Protein AF-A0A2S2NBZ8-F1 (afdb_monomer_lite)

Organism: Schizaphis graminum (NCBI:txid13262)

Secondary structure (DSSP, 8-state):
----------PPPPHHHHHHHHHHHHHH-SSSHHHHHH-S-HHHHHH-SS----HHHHHHHHT-SS-HHHHHHTTS-S----TTT--S--SHHIIIII-GGGHHHHHHHHHHHT----TTTHHHHHHH-HHHHHHHHHHHHHHHHHHHHHHHHHHHHS-S---

Sequence (163 aa):
MMHDKKRDPERQPTAESILETWQSRWNSSEKGRWTHTLIPNIGPWINRRHGETDFHITQALSGHGCFAADLKRFGKLRSSECWFCGDPSDDAEHTLFKCDAWHQKRGQAEMATNTDFNAGNLVQTMLASKENWDIIADMVRGIMKSKETEERRRQALLPDPII

Structure (mmCIF, N/CA/C/O backbone):
data_AF-A0A2S2NBZ8-F1
#
_entry.id   AF-A0A2S2NBZ8-F1
#
loop_
_atom_site.group_PDB
_atom_site.id
_atom_site.type_symbol
_atom_site.label_atom_id
_atom_site.label_alt_id
_atom_site.label_comp_id
_atom_site.label_asym_id
_atom_site.label_entity_id
_atom_site.label_seq_id
_atom_site.pdbx_PDB_ins_code
_atom_site.Cartn_x
_atom_site.Cartn_y
_atom_site.Cartn_z
_atom_site.occupancy
_atom_site.B_iso_or_equiv
_atom_site.auth_seq_id
_atom_site.auth_comp_id
_atom_site.auth_asym_id
_atom_site.auth_atom_id
_atom_site.pdbx_PDB_model_num
ATOM 1 N N . MET A 1 1 ? 10.314 14.655 64.276 1.00 42.00 1 MET A N 1
ATOM 2 C CA . MET A 1 1 ? 9.100 14.200 63.564 1.00 42.00 1 MET A CA 1
ATOM 3 C C . MET A 1 1 ? 9.369 14.311 62.071 1.00 42.00 1 MET A C 1
ATOM 5 O O . MET A 1 1 ? 9.364 15.412 61.534 1.00 42.00 1 MET A O 1
ATOM 9 N N . MET A 1 2 ? 9.744 13.199 61.437 1.00 41.09 2 MET A N 1
ATOM 10 C CA . MET A 1 2 ? 9.997 13.139 59.996 1.00 41.09 2 MET A CA 1
ATOM 11 C C . MET A 1 2 ? 8.649 12.991 59.289 1.00 41.09 2 MET A C 1
ATOM 13 O O . MET A 1 2 ? 7.884 12.087 59.608 1.00 41.09 2 MET A O 1
ATOM 17 N N . HIS A 1 3 ? 8.333 13.925 58.396 1.00 47.59 3 HIS A N 1
ATOM 18 C CA . HIS A 1 3 ? 7.136 13.852 57.570 1.00 47.59 3 HIS A CA 1
ATOM 19 C C . HIS A 1 3 ? 7.407 12.871 56.428 1.00 47.59 3 HIS A C 1
ATOM 21 O O . HIS A 1 3 ? 8.141 13.198 55.495 1.00 47.59 3 HIS A O 1
ATOM 27 N N . ASP A 1 4 ? 6.824 11.677 56.513 1.00 51.06 4 ASP A N 1
ATOM 28 C CA . ASP A 1 4 ? 6.777 10.730 55.403 1.00 51.06 4 ASP A CA 1
ATOM 29 C C . ASP A 1 4 ? 5.935 11.335 54.272 1.00 51.06 4 ASP A C 1
ATOM 31 O O . ASP A 1 4 ? 4.704 11.407 54.341 1.00 51.06 4 ASP A O 1
ATOM 35 N N . LYS A 1 5 ? 6.605 11.800 53.212 1.00 52.50 5 LYS A N 1
ATOM 36 C CA . LYS A 1 5 ? 5.954 12.080 51.930 1.00 52.50 5 LYS A CA 1
ATOM 37 C C . LYS A 1 5 ? 5.438 10.746 51.400 1.00 52.50 5 LYS A C 1
ATOM 39 O O . LYS A 1 5 ? 6.205 9.958 50.852 1.00 52.50 5 LYS A O 1
ATOM 44 N N . LYS A 1 6 ? 4.135 10.496 51.559 1.00 52.28 6 LYS A N 1
ATOM 45 C CA . LYS A 1 6 ? 3.447 9.407 50.861 1.00 52.28 6 LYS A CA 1
ATOM 46 C C . LYS A 1 6 ? 3.762 9.534 49.370 1.00 52.28 6 LYS A C 1
ATOM 48 O O . LYS A 1 6 ? 3.404 10.526 48.740 1.00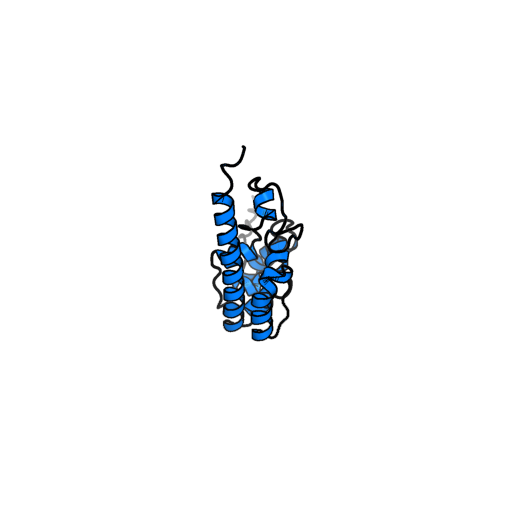 52.28 6 LYS A O 1
ATOM 53 N N . ARG A 1 7 ? 4.492 8.553 48.845 1.00 54.84 7 ARG A N 1
ATOM 54 C CA . ARG A 1 7 ? 4.728 8.369 47.415 1.00 54.84 7 ARG A CA 1
ATOM 55 C C . ARG A 1 7 ? 3.359 8.179 46.763 1.00 54.84 7 ARG A C 1
ATOM 57 O O . ARG A 1 7 ? 2.621 7.283 47.166 1.00 54.84 7 ARG A O 1
ATOM 64 N N . ASP A 1 8 ? 3.012 9.066 45.839 1.00 53.88 8 ASP A N 1
ATOM 65 C CA . ASP A 1 8 ? 1.777 8.986 45.060 1.00 53.88 8 ASP A CA 1
ATOM 66 C C . ASP A 1 8 ? 1.757 7.632 44.321 1.00 53.88 8 ASP A C 1
ATOM 68 O O . ASP A 1 8 ? 2.750 7.314 43.652 1.00 53.88 8 ASP A O 1
ATOM 72 N N . PRO A 1 9 ? 0.736 6.772 44.501 1.00 56.03 9 PRO A N 1
ATOM 73 C CA . PRO A 1 9 ? 0.665 5.509 43.785 1.00 56.03 9 PRO A CA 1
ATOM 74 C C . PRO A 1 9 ? 0.513 5.809 42.296 1.00 56.03 9 PRO A C 1
ATOM 76 O O . PRO A 1 9 ? -0.500 6.337 41.849 1.00 56.03 9 PRO A O 1
ATOM 79 N N . GLU A 1 10 ? 1.549 5.472 41.537 1.00 64.25 10 GLU A N 1
ATOM 80 C CA . GLU A 1 10 ? 1.635 5.643 40.092 1.00 64.25 10 GLU A CA 1
ATOM 81 C C . GLU A 1 10 ? 0.397 5.017 39.425 1.00 64.25 10 GLU A C 1
ATOM 83 O O . GLU A 1 10 ? 0.247 3.795 39.348 1.00 64.25 10 GLU A O 1
ATOM 88 N N . ARG A 1 11 ? -0.559 5.870 39.034 1.00 68.81 11 ARG A N 1
ATOM 89 C CA . ARG A 1 11 ? -1.834 5.458 38.443 1.00 68.81 11 ARG A CA 1
ATOM 90 C C . ARG A 1 11 ? -1.530 4.760 37.123 1.00 68.81 11 ARG A C 1
ATOM 92 O O . ARG A 1 11 ? -0.984 5.382 36.215 1.00 68.81 11 ARG A O 1
ATOM 99 N N . GLN A 1 12 ? -1.871 3.475 37.020 1.00 75.31 12 GLN A N 1
ATOM 100 C CA . GLN A 1 12 ? -1.662 2.727 35.783 1.00 75.31 12 GLN A CA 1
ATOM 101 C C . GLN A 1 12 ? -2.382 3.427 34.621 1.00 75.31 12 GLN A C 1
ATOM 103 O O . GLN A 1 12 ? -3.539 3.836 34.783 1.00 75.31 12 GLN A O 1
ATOM 108 N N . PRO A 1 13 ? -1.715 3.587 33.467 1.00 77.44 13 PRO A N 1
ATOM 109 C CA . PRO A 1 13 ? -2.317 4.244 32.321 1.00 77.44 13 PRO A CA 1
ATOM 110 C C . PRO A 1 13 ? -3.529 3.443 31.830 1.00 77.44 13 PRO A C 1
ATOM 112 O O . PRO A 1 13 ? -3.505 2.213 31.770 1.00 77.44 13 PRO A O 1
ATOM 115 N N . THR A 1 14 ? -4.609 4.146 31.491 1.00 88.56 14 THR A N 1
ATOM 116 C CA . THR A 1 14 ? -5.808 3.540 30.900 1.00 88.56 14 THR A CA 1
ATOM 117 C C . THR A 1 14 ? -5.548 3.182 29.438 1.00 88.56 14 THR A C 1
ATOM 119 O O . THR A 1 14 ? -4.679 3.780 28.798 1.00 88.56 14 THR A O 1
ATOM 122 N N . ALA A 1 15 ? -6.336 2.260 28.876 1.00 85.25 15 ALA A N 1
ATOM 123 C CA . ALA A 1 15 ? -6.270 1.934 27.447 1.00 85.25 15 ALA A CA 1
ATOM 124 C C . ALA A 1 15 ? -6.431 3.185 26.561 1.00 85.25 15 ALA A C 1
ATOM 126 O O . ALA A 1 15 ? -5.720 3.337 25.572 1.00 85.25 15 ALA A O 1
ATOM 127 N N . GLU A 1 16 ? -7.306 4.107 26.970 1.00 86.69 16 GLU A N 1
ATOM 128 C CA . GLU A 1 16 ? -7.508 5.402 26.319 1.00 86.69 16 GLU A CA 1
ATOM 129 C C . GLU A 1 16 ? -6.236 6.261 26.353 1.00 86.69 16 GLU A C 1
ATOM 131 O O . GLU A 1 16 ? -5.745 6.653 25.299 1.00 86.69 16 GLU A O 1
ATOM 136 N N . SER A 1 17 ? -5.606 6.436 27.521 1.00 90.44 17 SER A N 1
ATOM 137 C CA . SER A 1 17 ? -4.366 7.224 27.626 1.00 90.44 17 SER A CA 1
ATOM 138 C C . SER A 1 17 ? -3.184 6.613 26.855 1.00 90.44 17 SER A C 1
ATOM 140 O O . SER A 1 17 ? -2.324 7.333 26.338 1.00 90.44 17 SER A O 1
ATOM 142 N N . ILE A 1 18 ? -3.136 5.277 26.744 1.00 93.56 18 ILE A N 1
ATOM 143 C CA . ILE A 1 18 ? -2.124 4.567 25.950 1.00 93.56 18 ILE A CA 1
ATOM 144 C C . ILE A 1 18 ? -2.353 4.857 24.466 1.00 93.56 18 ILE A C 1
ATOM 146 O O . ILE A 1 18 ? -1.398 5.168 23.749 1.00 93.56 18 ILE A O 1
ATOM 150 N N . LEU A 1 19 ? -3.608 4.786 24.013 1.00 94.50 19 LEU A N 1
ATOM 151 C CA . LEU A 1 19 ? -3.974 5.052 22.627 1.00 94.50 19 LEU A CA 1
ATOM 152 C C . LEU A 1 19 ? -3.698 6.509 22.241 1.00 94.50 19 LEU A C 1
ATOM 154 O O . LEU A 1 19 ? -3.102 6.751 21.195 1.00 94.50 19 LEU A O 1
ATOM 158 N N . GLU A 1 20 ? -4.047 7.470 23.096 1.00 95.88 20 GLU A N 1
ATOM 159 C CA . GLU A 1 20 ? -3.748 8.893 22.893 1.00 95.88 20 GLU A CA 1
ATOM 160 C C . GLU A 1 20 ? -2.242 9.148 22.789 1.00 95.88 20 GLU A C 1
ATOM 162 O O . GLU A 1 20 ? -1.773 9.837 21.878 1.00 95.88 20 GLU A O 1
ATOM 167 N N . THR A 1 21 ? -1.459 8.538 23.683 1.00 96.62 21 THR A N 1
ATOM 168 C CA . THR A 1 21 ? 0.004 8.648 23.660 1.00 96.62 21 THR A CA 1
ATOM 169 C C . THR A 1 21 ? 0.581 8.067 22.371 1.00 96.62 21 THR A C 1
ATOM 171 O O . THR A 1 21 ? 1.461 8.675 21.754 1.00 96.62 21 THR A O 1
ATOM 174 N N . TRP A 1 22 ? 0.095 6.901 21.938 1.00 96.31 22 TRP A N 1
ATOM 175 C CA . TRP A 1 22 ? 0.534 6.292 20.687 1.00 96.31 22 TRP A CA 1
ATOM 176 C C . TRP A 1 22 ? 0.137 7.157 19.486 1.00 96.31 22 TRP A C 1
ATOM 178 O O . TRP A 1 22 ? 0.998 7.460 18.663 1.00 96.31 22 TRP A O 1
ATOM 188 N N . GLN A 1 23 ? -1.100 7.651 19.418 1.00 98.12 23 GLN A N 1
ATOM 189 C CA . GLN A 1 23 ? -1.562 8.518 18.333 1.00 98.12 23 GLN A CA 1
ATOM 190 C C . GLN A 1 23 ? -0.748 9.818 18.252 1.00 98.12 23 GLN A C 1
ATOM 192 O O . GLN A 1 23 ? -0.382 10.250 17.160 1.00 98.12 23 GLN A O 1
ATOM 197 N N . SER A 1 24 ? -0.411 10.423 19.395 1.00 97.88 24 SER A N 1
ATOM 198 C CA . SER A 1 24 ? 0.421 11.631 19.456 1.00 97.88 24 SER A CA 1
ATOM 199 C C . SER A 1 24 ? 1.833 11.384 18.908 1.00 97.88 24 SER A C 1
ATOM 201 O O . SER A 1 24 ? 2.322 12.127 18.050 1.00 97.88 24 SER A O 1
ATOM 203 N N . ARG A 1 25 ? 2.471 10.278 19.316 1.00 97.31 25 ARG A N 1
ATOM 204 C CA . ARG A 1 25 ? 3.771 9.852 18.765 1.00 97.31 25 ARG A CA 1
ATOM 205 C C . ARG A 1 25 ? 3.681 9.522 17.279 1.00 97.31 25 ARG A C 1
ATOM 207 O O . ARG A 1 25 ? 4.593 9.841 16.526 1.00 97.31 25 ARG A O 1
ATOM 214 N N . TRP A 1 26 ? 2.586 8.899 16.857 1.00 97.56 26 TRP A N 1
ATOM 215 C CA . TRP A 1 26 ? 2.359 8.541 15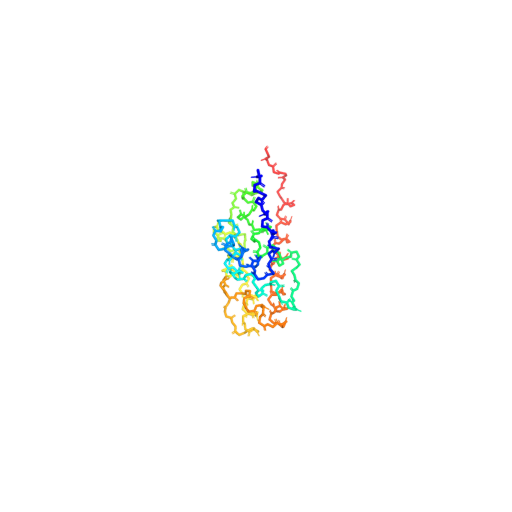.464 1.00 97.56 26 TRP A CA 1
ATOM 216 C C . TRP A 1 26 ? 2.237 9.775 14.568 1.00 97.56 26 TRP A C 1
ATOM 218 O O . TRP A 1 26 ? 2.860 9.837 13.512 1.00 97.56 26 TRP A O 1
ATOM 228 N N . ASN A 1 27 ? 1.528 10.803 15.033 1.00 97.94 27 ASN A N 1
ATOM 229 C CA . ASN A 1 27 ? 1.372 12.067 14.315 1.00 97.94 27 ASN A CA 1
ATOM 230 C C . ASN A 1 27 ? 2.673 12.871 14.207 1.00 97.94 27 ASN A C 1
ATOM 232 O O . ASN A 1 27 ? 2.885 13.541 13.201 1.00 97.94 27 ASN A O 1
ATOM 236 N N . SER A 1 28 ? 3.530 12.806 15.227 1.00 97.12 28 SER A N 1
ATOM 237 C CA . SER A 1 28 ? 4.771 13.589 15.311 1.00 97.12 28 SER A CA 1
ATOM 238 C C . SER A 1 28 ? 6.006 12.881 14.753 1.00 97.12 28 SER A C 1
ATOM 240 O O . SER A 1 28 ? 7.034 13.522 14.554 1.00 97.12 28 SER A O 1
ATOM 242 N N . SER A 1 29 ? 5.944 11.571 14.502 1.00 96.62 29 SER A N 1
ATOM 243 C CA . SER A 1 29 ? 7.101 10.828 14.004 1.00 96.62 29 SER A CA 1
ATOM 244 C C . SER A 1 29 ? 7.413 11.151 12.543 1.00 96.62 29 SER A C 1
ATOM 246 O O . SER A 1 29 ? 6.532 11.153 11.681 1.00 96.62 29 SER A O 1
ATOM 248 N N . GLU A 1 30 ? 8.705 11.314 12.254 1.00 95.38 30 GLU A N 1
ATOM 249 C CA . GLU A 1 30 ? 9.259 11.378 10.896 1.00 95.38 30 GLU A CA 1
ATOM 250 C C . GLU A 1 30 ? 9.447 9.988 10.263 1.00 95.38 30 GLU A C 1
ATOM 252 O O . GLU A 1 30 ? 9.718 9.870 9.070 1.00 95.38 30 GLU A O 1
ATOM 257 N N . LYS A 1 31 ? 9.318 8.907 11.044 1.00 93.62 31 LYS A N 1
ATOM 258 C CA . LYS A 1 31 ? 9.454 7.530 10.551 1.00 93.62 31 LYS A CA 1
ATOM 259 C C . LYS A 1 31 ? 8.095 6.970 10.148 1.00 93.62 31 LYS A C 1
ATOM 261 O O . LYS A 1 31 ? 7.075 7.311 10.735 1.00 93.62 31 LYS A O 1
ATOM 266 N N . GLY A 1 32 ? 8.086 6.076 9.159 1.00 94.50 32 GLY A N 1
ATOM 267 C CA . GLY A 1 32 ? 6.860 5.396 8.727 1.00 94.50 32 GLY A CA 1
ATOM 268 C C . GLY A 1 32 ? 5.826 6.330 8.094 1.00 94.50 32 GLY A C 1
ATOM 269 O O . GLY A 1 32 ? 4.643 6.008 8.106 1.00 94.50 32 GLY A O 1
ATOM 270 N N . ARG A 1 33 ? 6.252 7.477 7.540 1.00 96.50 33 ARG A N 1
ATOM 271 C CA . ARG A 1 33 ? 5.344 8.484 6.964 1.00 96.50 33 ARG A CA 1
ATOM 272 C C . ARG A 1 33 ? 4.416 7.917 5.901 1.00 96.50 33 ARG A C 1
ATOM 274 O O . ARG A 1 33 ? 3.259 8.301 5.875 1.00 96.50 33 ARG A O 1
ATOM 281 N N . TRP A 1 34 ? 4.897 6.974 5.094 1.00 97.44 34 TRP A N 1
ATOM 282 C CA . TRP A 1 34 ? 4.065 6.251 4.136 1.00 97.44 34 TRP A CA 1
ATOM 283 C C . TRP A 1 34 ? 2.896 5.525 4.816 1.00 97.44 34 TRP A C 1
ATOM 285 O O . TRP A 1 34 ? 1.734 5.778 4.511 1.00 97.44 34 TRP A O 1
ATOM 295 N N . THR A 1 35 ? 3.193 4.682 5.805 1.00 98.19 35 THR A N 1
ATOM 296 C CA . THR A 1 35 ? 2.167 3.977 6.578 1.00 98.19 35 THR A CA 1
ATOM 297 C C . THR A 1 35 ? 1.255 4.950 7.328 1.00 98.19 35 THR A C 1
ATOM 299 O O . THR A 1 35 ? 0.071 4.669 7.461 1.00 98.19 35 THR A O 1
ATOM 302 N N . HIS A 1 36 ? 1.764 6.102 7.788 1.00 98.19 36 HIS A N 1
ATOM 303 C CA . HIS A 1 36 ? 0.942 7.155 8.411 1.00 98.19 36 HIS A CA 1
ATOM 304 C C . HIS A 1 36 ? -0.045 7.768 7.423 1.00 98.19 36 HIS A C 1
ATOM 306 O O . HIS A 1 36 ? -1.203 7.943 7.783 1.00 98.19 36 HIS A O 1
ATOM 312 N N . THR A 1 37 ? 0.368 8.018 6.179 1.00 98.19 37 THR A N 1
ATOM 313 C CA . THR A 1 37 ? -0.539 8.497 5.127 1.00 98.19 37 THR A CA 1
ATOM 314 C C . THR A 1 37 ? -1.721 7.546 4.941 1.00 98.19 37 THR A C 1
ATOM 316 O O . THR A 1 37 ? -2.857 8.002 4.851 1.00 98.19 37 THR A O 1
ATOM 319 N N . LEU A 1 38 ? -1.459 6.234 4.944 1.00 98.38 38 LEU A N 1
ATOM 320 C CA . LEU A 1 38 ? -2.491 5.205 4.805 1.00 98.38 38 LEU A CA 1
ATOM 321 C C . LEU A 1 38 ? -3.329 5.034 6.085 1.00 98.38 38 LEU A C 1
ATOM 323 O O . LEU A 1 38 ? -4.541 4.849 6.023 1.00 98.38 38 LEU A O 1
ATOM 327 N N . ILE A 1 39 ? -2.691 5.072 7.256 1.00 98.19 39 ILE A N 1
ATOM 328 C CA . ILE A 1 39 ? -3.296 4.800 8.566 1.00 98.19 39 ILE A CA 1
ATOM 329 C C . ILE A 1 39 ? -3.037 6.000 9.487 1.00 98.19 39 ILE A C 1
ATOM 331 O O . ILE A 1 39 ? -2.238 5.903 10.419 1.00 98.19 39 ILE A O 1
ATOM 335 N N . PRO A 1 40 ? -3.688 7.155 9.269 1.00 97.62 40 PRO A N 1
ATOM 336 C CA . PRO A 1 40 ? -3.429 8.345 10.079 1.00 97.62 40 PRO A CA 1
ATOM 337 C C . PRO A 1 40 ? -3.995 8.207 11.497 1.00 97.62 40 PRO A C 1
ATOM 339 O O . PRO A 1 40 ? -3.433 8.758 12.442 1.00 97.62 40 PRO A O 1
ATOM 342 N N . ASN A 1 41 ? -5.084 7.445 11.656 1.00 97.31 41 ASN A N 1
ATOM 343 C CA . ASN A 1 41 ? -5.701 7.140 12.942 1.00 97.31 41 ASN A CA 1
ATOM 344 C C . ASN A 1 41 ? -5.510 5.658 13.294 1.00 97.31 41 ASN A C 1
ATOM 346 O O . ASN A 1 41 ? -6.042 4.777 12.617 1.00 97.31 41 ASN A O 1
ATOM 350 N N . ILE A 1 42 ? -4.779 5.388 14.375 1.00 96.62 42 ILE A N 1
ATOM 351 C CA . ILE A 1 42 ? -4.483 4.020 14.827 1.00 96.62 42 ILE A CA 1
ATOM 352 C C . ILE A 1 42 ? -5.692 3.327 15.465 1.00 96.62 42 ILE A C 1
ATOM 354 O O . ILE A 1 42 ? -5.765 2.102 15.445 1.00 96.62 42 ILE A O 1
ATOM 358 N N . GLY A 1 43 ? -6.658 4.079 16.001 1.00 96.62 43 GLY A N 1
ATOM 359 C CA . GLY A 1 43 ? -7.812 3.537 16.722 1.00 96.62 43 GLY A CA 1
ATOM 360 C C . GLY A 1 43 ? -8.663 2.585 15.872 1.00 96.62 43 GLY A C 1
ATOM 361 O O . GLY A 1 43 ? -8.819 1.423 16.253 1.00 96.62 43 GLY A O 1
ATOM 362 N N . PRO A 1 44 ? -9.188 3.017 14.712 1.00 96.62 44 PRO A N 1
ATOM 363 C CA . PRO A 1 44 ? -9.930 2.140 13.808 1.00 96.62 44 PRO A CA 1
ATOM 364 C C . PRO A 1 44 ? -9.104 0.944 13.329 1.00 96.62 44 PRO A C 1
ATOM 366 O O . PRO A 1 44 ? -9.623 -0.165 13.249 1.00 96.62 44 PRO A O 1
ATOM 369 N N . TRP A 1 45 ? -7.809 1.151 13.071 1.00 97.25 45 TRP A N 1
ATOM 370 C CA . TRP A 1 45 ? -6.915 0.092 12.614 1.00 97.25 45 TRP A CA 1
ATOM 371 C C . TRP A 1 45 ? -6.795 -1.036 13.638 1.00 97.25 45 TRP A C 1
ATOM 373 O O . TRP A 1 45 ? -6.998 -2.195 13.289 1.00 97.25 45 TRP A O 1
ATOM 383 N N . ILE A 1 46 ? -6.515 -0.731 14.907 1.00 95.25 46 ILE A N 1
ATOM 384 C CA . ILE A 1 46 ? -6.331 -1.771 15.934 1.00 95.25 46 ILE A CA 1
ATOM 385 C C . ILE A 1 46 ? -7.644 -2.430 16.372 1.00 95.25 46 ILE A C 1
ATOM 387 O O . ILE A 1 46 ? -7.622 -3.570 16.819 1.00 95.25 46 ILE A O 1
ATOM 391 N N . ASN A 1 47 ? -8.774 -1.727 16.243 1.00 95.00 47 ASN A N 1
ATOM 392 C CA . ASN A 1 47 ? -10.090 -2.212 16.675 1.00 95.00 47 ASN A CA 1
ATOM 393 C C . ASN A 1 47 ? -10.901 -2.878 15.551 1.00 95.00 47 ASN A C 1
ATOM 395 O O . ASN A 1 47 ? -12.053 -3.271 15.769 1.00 95.00 47 ASN A O 1
ATOM 399 N N . ARG A 1 48 ? -10.339 -2.990 14.341 1.00 95.44 48 ARG A N 1
ATOM 400 C CA . ARG A 1 48 ? -10.998 -3.651 13.210 1.00 95.44 48 ARG A CA 1
ATOM 401 C C . ARG A 1 48 ? -11.340 -5.103 13.557 1.00 95.44 48 ARG A C 1
ATOM 403 O O . ARG A 1 48 ? -10.572 -5.803 14.209 1.00 95.44 48 ARG A O 1
ATOM 410 N N . ARG A 1 49 ? -12.507 -5.557 13.100 1.00 95.50 49 ARG A N 1
ATOM 411 C CA . ARG A 1 49 ? -13.023 -6.920 13.356 1.00 95.50 49 ARG A CA 1
ATOM 412 C C . ARG A 1 49 ? -12.843 -7.872 12.179 1.00 95.50 49 ARG A C 1
ATOM 414 O O . ARG A 1 49 ? -13.291 -9.012 12.225 1.00 95.50 49 ARG A O 1
ATOM 421 N N . HIS A 1 50 ? -12.267 -7.369 11.102 1.00 96.25 50 HIS A N 1
ATOM 422 C CA . HIS A 1 50 ? -12.007 -8.089 9.874 1.00 96.25 50 HIS A CA 1
ATOM 423 C C . HIS A 1 50 ? -10.677 -7.604 9.316 1.00 96.25 50 HIS A C 1
ATOM 425 O O . HIS A 1 50 ? -10.186 -6.537 9.690 1.00 96.25 50 HIS A O 1
ATOM 431 N N . GLY A 1 51 ? -10.135 -8.382 8.391 1.00 93.19 51 GLY A N 1
ATOM 432 C CA . GLY A 1 51 ? -8.989 -7.955 7.623 1.00 93.19 51 GLY A CA 1
ATOM 433 C C . GLY A 1 51 ? -7.653 -8.248 8.286 1.00 93.19 51 GLY A C 1
ATOM 434 O O . GLY A 1 51 ? -7.109 -7.447 9.055 1.00 93.19 51 GLY A O 1
ATOM 435 N N . GLU A 1 52 ? -7.108 -9.407 7.934 1.00 94.38 52 GLU A N 1
ATOM 436 C CA . GLU A 1 52 ? -5.747 -9.785 8.289 1.00 94.38 52 GLU A CA 1
ATOM 437 C C . GLU A 1 52 ? -4.749 -9.218 7.283 1.00 94.38 52 GLU A C 1
ATOM 439 O O . GLU A 1 52 ? -5.009 -9.157 6.077 1.00 94.38 52 GLU A O 1
ATOM 444 N N . THR A 1 53 ? -3.586 -8.818 7.789 1.00 96.31 53 THR A N 1
ATOM 445 C CA . THR A 1 53 ? -2.451 -8.419 6.959 1.00 96.31 53 THR A CA 1
ATOM 446 C C . THR A 1 53 ? -1.563 -9.628 6.716 1.00 96.31 53 THR A C 1
ATOM 448 O O . THR A 1 53 ? -0.984 -10.176 7.651 1.00 96.31 53 THR A O 1
ATOM 451 N N . ASP A 1 54 ? -1.428 -10.029 5.458 1.00 96.50 54 ASP A N 1
ATOM 452 C CA . ASP A 1 54 ? -0.455 -11.037 5.043 1.00 96.50 54 ASP A CA 1
ATOM 453 C C . ASP A 1 54 ? 0.859 -10.389 4.576 1.00 96.50 54 ASP A C 1
ATOM 455 O O . ASP A 1 54 ? 1.065 -9.178 4.694 1.00 96.50 54 ASP A O 1
ATOM 459 N N . PHE A 1 55 ? 1.772 -11.207 4.055 1.00 97.00 55 PHE A N 1
ATOM 460 C CA . PHE A 1 55 ? 3.076 -10.770 3.564 1.00 97.00 55 PHE A CA 1
ATOM 461 C C . PHE A 1 55 ? 2.987 -9.663 2.501 1.00 97.00 55 PHE A C 1
ATOM 463 O O . PHE A 1 55 ? 3.718 -8.675 2.587 1.00 97.00 55 PHE A O 1
ATOM 470 N N . HIS A 1 56 ? 2.092 -9.793 1.518 1.00 98.06 56 HIS A N 1
ATOM 471 C CA . HIS A 1 56 ? 1.984 -8.837 0.411 1.00 98.06 56 HIS A CA 1
ATOM 472 C C . HIS A 1 56 ? 1.300 -7.546 0.849 1.00 98.06 56 HIS A C 1
ATOM 474 O O . HIS A 1 56 ? 1.768 -6.461 0.502 1.00 98.06 56 HIS A O 1
ATOM 480 N N . ILE A 1 57 ? 0.252 -7.649 1.668 1.00 98.06 57 ILE A N 1
ATOM 481 C CA . ILE A 1 57 ? -0.412 -6.475 2.247 1.00 98.06 57 ILE A CA 1
ATOM 482 C C . ILE A 1 57 ? 0.565 -5.713 3.150 1.00 98.06 57 ILE A C 1
ATOM 484 O O . ILE A 1 57 ? 0.679 -4.495 3.054 1.00 98.06 57 ILE A O 1
ATOM 488 N N .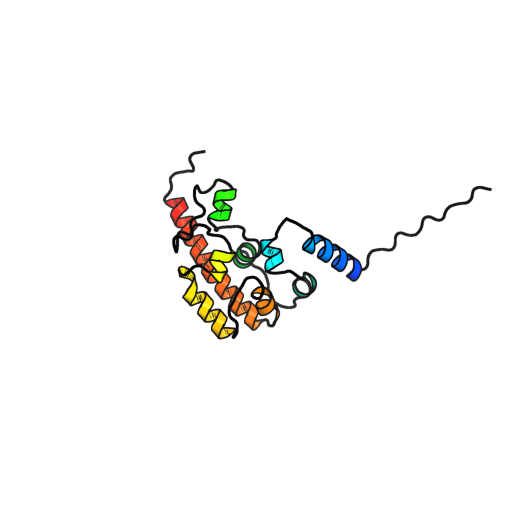 THR A 1 58 ? 1.334 -6.417 3.984 1.00 97.94 58 THR A N 1
ATOM 489 C CA . THR A 1 58 ? 2.316 -5.791 4.882 1.00 97.94 58 THR A CA 1
ATOM 490 C C . THR A 1 58 ? 3.396 -5.036 4.106 1.00 97.94 58 THR A C 1
ATOM 492 O O . THR A 1 58 ? 3.743 -3.915 4.483 1.00 97.94 58 THR A O 1
ATOM 495 N N . GLN A 1 59 ? 3.907 -5.595 3.004 1.00 97.81 59 GLN A N 1
ATOM 496 C CA . GLN A 1 59 ? 4.854 -4.889 2.132 1.00 97.81 59 GLN A CA 1
ATOM 497 C C . GLN A 1 59 ? 4.250 -3.602 1.558 1.00 97.81 59 GLN A C 1
ATOM 499 O O . GLN A 1 59 ? 4.845 -2.533 1.677 1.00 97.81 59 GLN A O 1
ATOM 504 N N . ALA A 1 60 ? 3.035 -3.683 1.010 1.00 98.06 60 ALA A N 1
ATOM 505 C CA . ALA A 1 60 ? 2.332 -2.531 0.455 1.00 98.06 60 ALA A CA 1
ATOM 506 C C . ALA A 1 60 ? 2.112 -1.418 1.500 1.00 98.06 60 ALA A C 1
ATOM 508 O O . ALA A 1 60 ? 2.402 -0.252 1.234 1.00 98.06 60 ALA A O 1
ATOM 509 N N . LEU A 1 61 ? 1.678 -1.771 2.715 1.00 97.94 61 LEU A N 1
ATOM 510 C CA . LEU A 1 61 ? 1.415 -0.804 3.789 1.00 97.94 61 LEU A CA 1
ATOM 511 C C . LEU A 1 61 ? 2.689 -0.207 4.400 1.00 97.94 61 LEU A C 1
ATOM 513 O O . LEU A 1 61 ? 2.693 0.949 4.820 1.00 97.94 61 LEU A O 1
ATOM 517 N N . SER A 1 62 ? 3.767 -0.987 4.479 1.00 96.69 62 SER A N 1
ATOM 518 C CA . SER A 1 62 ? 5.053 -0.525 5.022 1.00 96.69 62 SER A CA 1
ATOM 519 C C . SER A 1 62 ? 5.906 0.224 4.001 1.00 96.69 62 SER A C 1
ATOM 521 O O . SER A 1 62 ? 6.791 0.983 4.391 1.00 96.69 62 SER A O 1
ATOM 523 N N . GLY A 1 63 ? 5.635 0.047 2.704 1.00 95.69 63 GLY A N 1
ATOM 524 C CA . GLY A 1 63 ? 6.477 0.579 1.634 1.00 95.69 63 GLY A CA 1
ATOM 525 C C . GLY A 1 63 ? 7.814 -0.152 1.512 1.00 95.69 63 GLY A C 1
ATOM 526 O O . GLY A 1 63 ? 8.751 0.373 0.917 1.00 95.69 63 GLY A O 1
ATOM 527 N N . HIS A 1 64 ? 7.920 -1.342 2.107 1.00 93.56 64 HIS A N 1
ATOM 528 C CA . HIS A 1 64 ? 9.123 -2.166 2.104 1.00 93.56 64 HIS A CA 1
ATOM 529 C C . HIS A 1 64 ? 8.929 -3.401 1.233 1.00 93.56 64 HIS A C 1
ATOM 531 O O . HIS A 1 64 ? 7.835 -3.960 1.194 1.00 93.56 64 HIS A O 1
ATOM 537 N N . GLY A 1 65 ? 10.005 -3.857 0.590 1.00 92.19 65 GLY A N 1
ATOM 538 C CA . GLY A 1 65 ? 10.025 -5.096 -0.178 1.00 92.19 65 GLY A CA 1
ATOM 539 C C . GLY A 1 65 ? 10.424 -4.910 -1.637 1.00 92.19 65 GLY A C 1
ATOM 540 O O . GLY A 1 65 ? 11.417 -4.249 -1.927 1.00 92.19 65 GLY A O 1
ATOM 541 N N . CYS A 1 66 ? 9.684 -5.517 -2.569 1.00 93.88 66 CYS A N 1
ATOM 542 C CA . CYS A 1 66 ? 10.056 -5.582 -3.993 1.00 93.88 66 CYS A CA 1
ATOM 543 C C . CYS A 1 66 ? 9.836 -4.268 -4.782 1.00 93.88 66 CYS A C 1
ATOM 545 O O . CYS A 1 66 ? 9.515 -4.283 -5.972 1.00 93.88 66 CYS A O 1
ATOM 547 N N . PHE A 1 67 ? 10.010 -3.120 -4.128 1.00 96.31 67 PHE A N 1
ATOM 548 C CA . PHE A 1 67 ? 9.991 -1.784 -4.724 1.00 96.31 67 PHE A CA 1
ATOM 549 C C . PHE A 1 67 ? 11.417 -1.376 -5.100 1.00 96.31 67 PHE A C 1
ATOM 551 O O . PHE A 1 67 ? 12.310 -1.444 -4.253 1.00 96.31 67 PHE A O 1
ATOM 558 N N . ALA A 1 68 ? 11.671 -0.937 -6.335 1.00 94.94 68 ALA A N 1
ATOM 559 C CA . ALA A 1 68 ? 13.027 -0.589 -6.754 1.00 94.94 68 ALA A CA 1
ATOM 560 C C . ALA A 1 68 ? 13.607 0.568 -5.923 1.00 94.94 68 ALA A C 1
ATOM 562 O O . ALA A 1 68 ? 14.805 0.568 -5.635 1.00 94.94 68 ALA A O 1
ATOM 563 N N . ALA A 1 69 ? 12.769 1.503 -5.455 1.00 95.38 69 ALA A N 1
ATOM 564 C CA . ALA A 1 69 ? 13.183 2.543 -4.516 1.00 95.38 69 ALA A CA 1
ATOM 565 C C . ALA A 1 69 ? 13.693 1.962 -3.179 1.00 95.38 69 ALA A C 1
ATOM 567 O O . ALA A 1 69 ? 14.735 2.395 -2.680 1.00 95.38 69 ALA A O 1
ATOM 568 N N . ASP A 1 70 ? 13.019 0.946 -2.628 1.00 94.50 70 ASP A N 1
ATOM 569 C CA . ASP A 1 70 ? 13.435 0.279 -1.387 1.00 94.50 70 ASP A CA 1
ATOM 570 C C . ASP A 1 70 ? 14.696 -0.574 -1.596 1.00 94.50 70 ASP A C 1
ATOM 572 O O . ASP A 1 70 ? 15.658 -0.500 -0.830 1.00 94.50 70 ASP A O 1
ATOM 576 N N . LEU A 1 71 ? 14.757 -1.323 -2.696 1.00 93.50 71 LEU A N 1
ATOM 577 C CA . LEU A 1 71 ? 15.927 -2.127 -3.045 1.00 93.50 71 LEU A CA 1
ATOM 578 C C . LEU A 1 71 ? 17.168 -1.256 -3.295 1.00 93.50 71 LEU A C 1
ATOM 580 O O . LEU A 1 71 ? 18.263 -1.614 -2.858 1.00 93.50 71 LEU A O 1
ATOM 584 N N . LYS A 1 72 ? 17.013 -0.089 -3.932 1.00 93.75 72 LYS A N 1
ATOM 585 C CA . LYS A 1 72 ? 18.089 0.899 -4.093 1.00 93.75 72 LYS A CA 1
ATOM 586 C C . LYS A 1 72 ? 18.550 1.460 -2.752 1.00 93.75 72 LYS A C 1
ATOM 588 O O . LYS A 1 72 ? 19.754 1.578 -2.534 1.00 93.75 72 LYS A O 1
ATOM 593 N N . ARG A 1 73 ? 17.622 1.760 -1.835 1.00 93.25 73 ARG A N 1
ATOM 594 C CA . ARG A 1 73 ? 17.942 2.229 -0.475 1.00 93.25 73 ARG A CA 1
ATOM 595 C C . ARG A 1 73 ? 18.864 1.258 0.272 1.00 93.25 73 ARG A C 1
ATOM 597 O O . ARG A 1 73 ? 19.726 1.708 1.020 1.00 93.25 73 ARG A O 1
ATOM 604 N N . PHE A 1 74 ? 18.724 -0.047 0.035 1.00 90.50 74 PHE A N 1
ATOM 605 C CA . PHE A 1 74 ? 19.587 -1.092 0.604 1.00 90.50 74 PHE A CA 1
ATOM 606 C C . PHE A 1 74 ? 20.758 -1.517 -0.300 1.00 90.50 74 PHE A C 1
ATOM 608 O O . PHE A 1 74 ? 21.401 -2.528 -0.027 1.00 90.50 74 PHE A O 1
ATOM 615 N N . GLY A 1 75 ? 21.037 -0.787 -1.384 1.00 90.19 75 GLY A N 1
ATOM 616 C CA . GLY A 1 75 ? 22.154 -1.073 -2.291 1.00 90.19 75 GLY A CA 1
ATOM 617 C C . GLY A 1 75 ? 21.977 -2.315 -3.173 1.00 90.19 75 GLY A C 1
ATOM 618 O O . GLY A 1 75 ? 22.920 -2.721 -3.843 1.00 90.19 75 GLY A O 1
ATOM 619 N N . LYS A 1 76 ? 20.780 -2.914 -3.213 1.00 88.69 76 LYS A N 1
ATOM 620 C CA . LYS A 1 76 ? 20.480 -4.090 -4.049 1.00 88.69 76 LYS A CA 1
ATOM 621 C C . LYS A 1 76 ? 20.254 -3.735 -5.518 1.00 88.69 76 LYS A C 1
ATOM 623 O O . LYS A 1 76 ? 20.423 -4.584 -6.385 1.00 88.69 76 LYS A O 1
ATOM 628 N N . LEU A 1 77 ? 19.863 -2.492 -5.803 1.00 90.44 77 LEU A N 1
ATOM 629 C CA . LEU A 1 77 ? 19.694 -1.960 -7.156 1.00 90.44 77 LEU A CA 1
ATOM 630 C C . LEU A 1 77 ? 20.380 -0.602 -7.299 1.00 90.44 77 LEU A C 1
ATOM 632 O O . LEU A 1 77 ? 20.511 0.154 -6.341 1.00 90.44 77 LEU A O 1
ATOM 636 N N . ARG A 1 78 ? 20.774 -0.263 -8.531 1.00 90.62 78 ARG A N 1
ATOM 637 C CA . ARG A 1 78 ? 21.359 1.049 -8.865 1.00 90.62 78 ARG A CA 1
ATOM 638 C C . ARG A 1 78 ? 20.306 2.115 -9.180 1.00 90.62 78 ARG A C 1
ATOM 640 O O . ARG A 1 78 ? 20.566 3.306 -9.020 1.00 90.62 78 ARG A O 1
ATOM 647 N N . SER A 1 79 ? 19.123 1.693 -9.621 1.00 93.19 79 SER A N 1
ATOM 648 C CA . SER A 1 79 ? 18.027 2.572 -10.032 1.00 93.19 79 SER A CA 1
ATOM 649 C C . SER A 1 79 ? 16.771 2.307 -9.209 1.00 93.19 79 SER A C 1
ATOM 651 O O . SER A 1 79 ? 16.536 1.178 -8.785 1.00 93.19 79 SER A O 1
ATOM 653 N N . SER A 1 80 ? 15.995 3.369 -8.988 1.00 95.69 80 SER A N 1
ATOM 654 C CA . SER A 1 80 ? 14.648 3.332 -8.412 1.00 95.69 80 SER A CA 1
ATOM 655 C C . SER A 1 80 ? 13.571 3.255 -9.491 1.00 95.69 80 SER A C 1
ATOM 657 O O . SER A 1 80 ? 12.399 3.280 -9.154 1.00 95.69 80 SER A O 1
ATOM 659 N N . GLU A 1 81 ? 13.952 3.192 -10.766 1.00 96.50 81 GLU A N 1
ATOM 660 C CA . GLU A 1 81 ? 13.013 3.200 -11.882 1.00 96.50 81 GLU A CA 1
ATOM 661 C C . GLU A 1 81 ? 12.094 1.971 -11.873 1.00 96.50 81 GLU A C 1
ATOM 663 O O . GLU A 1 81 ? 12.535 0.836 -11.663 1.00 96.50 81 GLU A O 1
ATOM 668 N N . CYS A 1 82 ? 10.812 2.200 -12.144 1.00 96.50 82 CYS A N 1
ATOM 669 C CA . CYS A 1 82 ? 9.819 1.154 -12.275 1.00 96.50 82 CYS A CA 1
ATOM 670 C C . CYS A 1 82 ? 10.024 0.374 -13.567 1.00 96.50 82 CYS A C 1
ATOM 672 O O . CYS A 1 82 ? 9.812 0.877 -14.665 1.00 96.50 82 CYS A O 1
ATOM 674 N N . TRP A 1 83 ? 10.331 -0.913 -13.446 1.00 93.19 83 TRP A N 1
ATOM 675 C CA . TRP A 1 83 ? 10.526 -1.793 -14.601 1.00 93.19 83 TRP A CA 1
ATOM 676 C C . TRP A 1 83 ? 9.282 -2.026 -15.457 1.00 93.19 83 TRP A C 1
ATOM 678 O O . TRP A 1 83 ? 9.397 -2.577 -16.550 1.00 93.19 83 TRP A O 1
ATOM 688 N N . PHE A 1 84 ? 8.108 -1.672 -14.942 1.00 95.69 84 PHE A N 1
ATOM 689 C CA . PHE A 1 84 ? 6.836 -1.931 -15.598 1.00 95.69 84 PHE A CA 1
ATOM 690 C C . PHE A 1 84 ? 6.365 -0.760 -16.461 1.00 95.69 84 PHE A C 1
ATOM 692 O O . PHE A 1 84 ? 5.734 -0.992 -17.487 1.00 95.69 84 PHE A O 1
ATOM 699 N N . CYS A 1 85 ? 6.666 0.480 -16.065 1.00 96.12 85 CYS A N 1
ATOM 700 C CA . CYS A 1 85 ? 6.213 1.678 -16.780 1.00 96.12 85 CYS A CA 1
ATOM 701 C C . CYS A 1 85 ? 7.297 2.747 -16.999 1.00 96.12 85 CYS A C 1
ATOM 703 O O . CYS A 1 85 ? 7.028 3.738 -17.668 1.00 96.12 85 CYS A O 1
ATOM 705 N N . GLY A 1 86 ? 8.507 2.571 -16.462 1.00 95.75 86 GLY A N 1
ATOM 706 C CA . GLY A 1 86 ? 9.618 3.515 -16.619 1.00 95.75 86 GLY A CA 1
ATOM 707 C C . GLY A 1 86 ? 9.558 4.756 -15.721 1.00 95.75 86 GLY A C 1
ATOM 708 O O . GLY A 1 86 ? 10.365 5.664 -15.898 1.00 95.75 86 GLY A O 1
ATOM 709 N N . ASP A 1 87 ? 8.626 4.830 -14.765 1.00 97.50 87 ASP A N 1
ATOM 710 C CA . ASP A 1 87 ? 8.585 5.926 -13.786 1.00 97.50 87 ASP A CA 1
ATOM 711 C C . ASP A 1 87 ? 9.890 5.968 -12.965 1.00 97.50 87 ASP A C 1
ATOM 713 O O . ASP A 1 87 ? 10.356 4.912 -12.534 1.00 97.50 87 ASP A O 1
ATOM 717 N N . PRO A 1 88 ? 10.494 7.144 -12.715 1.00 96.19 88 PRO A N 1
ATOM 718 C CA . PRO A 1 88 ? 11.764 7.251 -11.992 1.00 96.19 88 PRO A CA 1
ATOM 719 C C . PRO A 1 88 ? 11.722 6.767 -10.528 1.00 96.19 88 PRO A C 1
ATOM 721 O O . PRO A 1 88 ? 12.791 6.535 -9.943 1.00 96.19 88 PRO A O 1
ATOM 724 N N . SER A 1 89 ? 10.537 6.621 -9.922 1.00 94.88 89 SER A N 1
ATOM 725 C CA . SER A 1 89 ? 10.354 6.178 -8.534 1.00 94.88 89 SER A CA 1
ATOM 726 C C . SER A 1 89 ? 9.327 5.050 -8.412 1.00 94.88 89 SER A C 1
ATOM 728 O O . SER A 1 89 ? 8.124 5.264 -8.298 1.00 94.88 89 SER A O 1
ATOM 730 N N . ASP A 1 90 ? 9.817 3.816 -8.354 1.00 97.44 90 ASP A N 1
ATOM 731 C CA . ASP A 1 90 ? 9.051 2.634 -7.973 1.00 97.44 90 ASP A CA 1
ATOM 732 C C . ASP A 1 90 ? 9.018 2.486 -6.454 1.00 97.44 90 ASP A C 1
ATOM 734 O O . ASP A 1 90 ? 9.825 1.766 -5.858 1.00 97.44 90 ASP A O 1
ATOM 738 N N . ASP A 1 91 ? 8.079 3.193 -5.837 1.00 97.56 91 ASP A N 1
ATOM 739 C CA . ASP A 1 91 ? 7.678 3.034 -4.444 1.00 97.56 91 ASP A CA 1
ATOM 740 C C . ASP A 1 91 ? 6.258 2.439 -4.341 1.00 97.56 91 ASP A C 1
ATOM 742 O O . ASP A 1 91 ? 5.612 2.094 -5.341 1.00 97.56 91 ASP A O 1
ATOM 746 N N . ALA A 1 92 ? 5.774 2.260 -3.111 1.00 97.81 92 ALA A N 1
ATOM 747 C CA . ALA A 1 92 ? 4.441 1.721 -2.874 1.00 97.81 92 ALA A CA 1
ATOM 748 C C . ALA A 1 92 ? 3.323 2.661 -3.347 1.00 97.81 92 ALA A C 1
ATOM 750 O O . ALA A 1 92 ? 2.295 2.171 -3.806 1.00 97.81 92 ALA A O 1
ATOM 751 N N . GLU A 1 93 ? 3.512 3.981 -3.300 1.00 98.06 93 GLU A N 1
ATOM 752 C CA . GLU A 1 93 ? 2.514 4.939 -3.784 1.00 98.06 93 GLU A CA 1
ATOM 753 C C . GLU A 1 93 ? 2.359 4.841 -5.295 1.00 98.06 93 GLU A C 1
ATOM 755 O O . GLU A 1 93 ? 1.249 4.700 -5.814 1.00 98.06 93 GLU A O 1
ATOM 760 N N . HIS A 1 94 ? 3.486 4.851 -6.001 1.00 98.25 94 HIS A N 1
ATOM 761 C CA . HIS A 1 94 ? 3.527 4.632 -7.430 1.00 98.25 94 HIS A CA 1
ATOM 762 C C . HIS A 1 94 ? 2.882 3.290 -7.787 1.00 98.25 94 HIS A C 1
ATOM 764 O O . HIS A 1 94 ? 1.960 3.241 -8.603 1.00 98.25 94 HIS A O 1
ATOM 770 N N . THR A 1 95 ? 3.311 2.206 -7.139 1.00 98.12 95 THR A N 1
ATOM 771 C CA . THR A 1 95 ? 2.794 0.859 -7.405 1.00 98.12 95 THR A CA 1
ATOM 772 C C . THR A 1 95 ? 1.281 0.776 -7.194 1.00 98.12 95 THR A C 1
ATOM 774 O O . THR A 1 95 ? 0.567 0.248 -8.044 1.00 98.12 95 THR A O 1
ATOM 777 N N . LEU A 1 96 ? 0.773 1.286 -6.073 1.00 98.12 96 LEU A N 1
ATOM 778 C CA . LEU A 1 96 ? -0.631 1.114 -5.712 1.00 98.12 96 LEU A CA 1
ATOM 779 C C . LEU A 1 96 ? -1.573 2.088 -6.400 1.00 98.12 96 LEU A C 1
ATOM 781 O O . LEU A 1 96 ? -2.754 1.773 -6.450 1.00 98.12 96 LEU A O 1
ATOM 785 N N . PHE A 1 97 ? -1.102 3.235 -6.902 1.00 98.19 97 PHE A N 1
ATOM 786 C CA . PHE A 1 97 ? -2.005 4.297 -7.364 1.00 98.19 97 PHE A CA 1
ATOM 787 C C . PHE A 1 97 ? -1.665 4.878 -8.742 1.00 98.19 97 PHE A C 1
ATOM 789 O O . PHE A 1 97 ? -2.562 5.379 -9.414 1.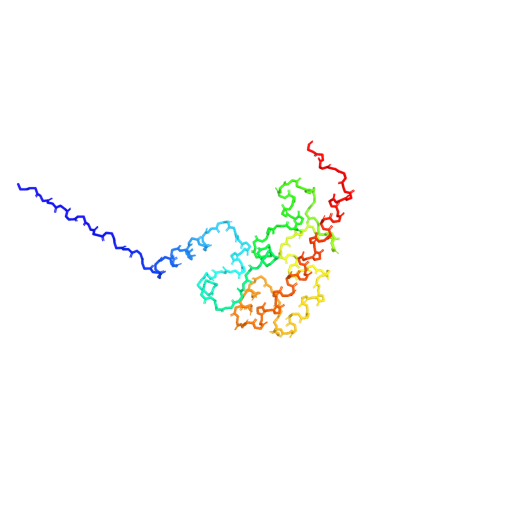00 98.19 97 PHE A O 1
ATOM 796 N N . LYS A 1 98 ? -0.409 4.798 -9.204 1.00 98.06 98 LYS A N 1
ATOM 797 C CA . LYS A 1 98 ? 0.048 5.525 -10.409 1.00 98.06 98 LYS A CA 1
ATOM 798 C C . LYS A 1 98 ? 0.446 4.611 -11.562 1.00 98.06 98 LYS A C 1
ATOM 800 O O . LYS A 1 98 ? 0.147 4.917 -12.704 1.00 98.06 98 LYS A O 1
ATOM 805 N N . CYS A 1 99 ? 1.093 3.485 -11.278 1.00 98.12 99 CYS A N 1
ATOM 806 C CA . CYS A 1 99 ? 1.703 2.629 -12.291 1.00 98.12 99 CYS A CA 1
ATOM 807 C C . CYS A 1 99 ? 0.681 2.100 -13.310 1.00 98.12 99 CYS A C 1
ATOM 809 O O . CYS A 1 99 ? -0.253 1.377 -12.945 1.00 98.12 99 CYS A O 1
ATOM 811 N N . ASP A 1 100 ? 0.887 2.390 -14.593 1.00 97.25 100 ASP A N 1
ATOM 812 C CA . ASP A 1 100 ? -0.033 1.984 -15.663 1.00 97.25 100 ASP A CA 1
ATOM 813 C C . ASP A 1 100 ? -0.169 0.463 -15.794 1.00 97.25 100 ASP A C 1
ATOM 815 O O . ASP A 1 100 ? -1.249 -0.044 -16.097 1.00 97.25 100 ASP A O 1
ATOM 819 N N . ALA A 1 101 ? 0.882 -0.291 -15.461 1.00 97.69 101 ALA A N 1
ATOM 820 C CA . ALA A 1 101 ? 0.856 -1.753 -15.503 1.00 97.69 101 ALA A CA 1
ATOM 821 C C . ALA A 1 101 ? -0.199 -2.375 -14.573 1.00 97.69 101 ALA A C 1
ATOM 823 O O . ALA A 1 101 ? -0.653 -3.497 -14.803 1.00 97.69 101 ALA A O 1
ATOM 824 N N . TRP A 1 102 ? -0.617 -1.646 -13.535 1.00 98.06 102 TRP A N 1
ATOM 825 C CA . TRP A 1 102 ? -1.615 -2.108 -12.571 1.00 98.06 102 TRP A CA 1
ATOM 826 C C . TRP A 1 102 ? -2.987 -1.458 -12.764 1.00 98.06 102 TRP A C 1
ATOM 828 O O . TRP A 1 102 ? -3.902 -1.768 -12.002 1.00 98.06 102 TRP A O 1
ATOM 838 N N . HIS A 1 103 ? -3.156 -0.607 -13.784 1.00 97.75 103 HIS A N 1
ATOM 839 C CA . HIS A 1 103 ? -4.384 0.156 -14.017 1.00 97.75 103 HIS A CA 1
ATOM 840 C C . HIS A 1 103 ? -5.631 -0.736 -14.071 1.00 97.75 103 HIS A C 1
ATOM 842 O O . HIS A 1 103 ? -6.606 -0.459 -13.384 1.00 97.75 103 HIS A O 1
ATOM 848 N N . GLN A 1 104 ? -5.581 -1.859 -14.795 1.00 98.25 104 GLN A N 1
ATOM 849 C CA . GLN A 1 104 ? -6.726 -2.770 -14.899 1.00 98.25 104 GLN A CA 1
ATOM 850 C C . GLN A 1 104 ? -7.122 -3.385 -13.545 1.00 98.25 104 GLN A C 1
ATOM 852 O O . GLN A 1 104 ? -8.307 -3.470 -13.233 1.00 98.25 104 GLN A O 1
ATOM 857 N N . LYS A 1 105 ? -6.145 -3.822 -12.736 1.00 98.31 105 LYS A N 1
ATOM 858 C CA . LYS A 1 105 ? -6.415 -4.423 -11.418 1.00 98.31 105 LYS A CA 1
ATOM 859 C C . LYS A 1 105 ? -6.974 -3.391 -10.444 1.00 98.31 105 LYS A C 1
ATOM 861 O O . LYS A 1 105 ? -7.912 -3.707 -9.720 1.00 98.31 105 LYS A O 1
ATOM 866 N N . ARG A 1 106 ? -6.419 -2.173 -10.459 1.00 98.62 106 ARG A N 1
ATOM 867 C CA . ARG A 1 106 ? -6.945 -1.053 -9.671 1.00 98.62 106 ARG A CA 1
ATOM 868 C C . ARG A 1 106 ? -8.362 -0.703 -10.080 1.00 98.62 106 ARG A C 1
ATOM 870 O O . ARG A 1 106 ? -9.244 -0.792 -9.242 1.00 98.62 106 ARG A O 1
ATOM 877 N N . GLY A 1 107 ? -8.593 -0.454 -11.367 1.00 98.62 107 GLY A N 1
ATOM 878 C CA . GLY A 1 107 ? -9.907 -0.069 -11.878 1.00 98.62 107 GLY A CA 1
ATOM 879 C C . GLY A 1 107 ? -10.996 -1.093 -11.555 1.00 98.62 107 GLY A C 1
ATOM 880 O O . GLY A 1 107 ? -12.112 -0.719 -11.216 1.00 98.62 107 GLY A O 1
ATOM 881 N N . GLN A 1 108 ? -10.687 -2.394 -11.580 1.00 98.75 108 GLN A N 1
ATOM 882 C CA . GLN A 1 108 ? -11.635 -3.431 -11.152 1.00 98.75 108 GLN A CA 1
ATOM 883 C C . GLN A 1 108 ? -12.028 -3.304 -9.674 1.00 98.75 108 GLN A C 1
ATOM 885 O O . GLN A 1 108 ? -13.209 -3.413 -9.348 1.00 98.75 108 GLN A O 1
ATOM 890 N N . ALA A 1 109 ? -11.061 -3.062 -8.790 1.00 98.75 109 ALA A N 1
ATOM 891 C CA . ALA A 1 109 ? -11.319 -2.887 -7.365 1.00 98.75 109 ALA A CA 1
ATOM 892 C C . ALA A 1 109 ? -11.983 -1.530 -7.053 1.00 98.75 109 ALA A C 1
ATOM 894 O O . ALA A 1 109 ? -12.878 -1.473 -6.211 1.00 98.75 109 ALA A O 1
ATOM 895 N N . GLU A 1 110 ? -11.619 -0.464 -7.766 1.00 98.75 110 GLU A N 1
ATOM 896 C CA . GLU A 1 110 ? -12.246 0.862 -7.661 1.00 98.75 110 GLU A CA 1
ATOM 897 C C . GLU A 1 110 ? -13.721 0.803 -8.075 1.00 98.75 110 GLU A C 1
ATOM 899 O O . GLU A 1 110 ? -14.590 1.274 -7.345 1.00 98.75 110 GLU A O 1
ATOM 904 N N . MET A 1 111 ? -14.034 0.118 -9.183 1.00 98.69 111 MET A N 1
ATOM 905 C CA . MET A 1 111 ? -15.418 -0.121 -9.606 1.00 98.69 111 MET A CA 1
ATOM 906 C C . MET A 1 111 ? -16.197 -0.959 -8.587 1.00 98.69 111 MET A C 1
ATOM 908 O O . MET A 1 111 ? -17.333 -0.623 -8.262 1.00 98.69 111 MET A O 1
ATOM 912 N N . ALA A 1 112 ? -15.602 -2.039 -8.069 1.00 98.62 112 ALA A N 1
ATOM 913 C CA . ALA A 1 112 ? -16.272 -2.930 -7.120 1.00 98.62 112 ALA A CA 1
ATOM 914 C C . ALA A 1 112 ? -16.541 -2.266 -5.758 1.00 98.62 112 ALA A C 1
ATOM 916 O O . ALA A 1 112 ? -17.543 -2.562 -5.117 1.00 98.62 112 ALA A O 1
ATOM 917 N N . THR A 1 113 ? -15.671 -1.348 -5.331 1.00 98.44 113 THR A N 1
ATOM 918 C CA . THR A 1 113 ? -15.837 -0.577 -4.085 1.00 98.44 113 THR A CA 1
ATOM 919 C C . THR A 1 113 ? -16.530 0.772 -4.291 1.00 98.44 113 THR A C 1
ATOM 921 O O . THR A 1 113 ? -16.790 1.483 -3.319 1.00 98.44 113 THR A O 1
ATOM 924 N N . ASN A 1 114 ? -16.829 1.135 -5.544 1.00 98.31 114 ASN A N 1
ATOM 925 C CA . ASN A 1 114 ? -17.338 2.445 -5.944 1.00 98.31 114 ASN A CA 1
ATOM 926 C C . ASN A 1 114 ? -16.510 3.603 -5.349 1.00 98.31 114 ASN A C 1
ATOM 928 O O . ASN A 1 114 ? -17.051 4.529 -4.743 1.00 98.31 114 ASN A O 1
ATOM 932 N N . THR A 1 115 ? -15.183 3.501 -5.433 1.00 98.38 115 THR A N 1
ATOM 933 C CA . THR A 1 115 ? -14.243 4.475 -4.863 1.00 98.38 115 THR A CA 1
ATOM 934 C C . THR A 1 115 ? -12.965 4.524 -5.688 1.00 98.38 115 THR A C 1
ATOM 936 O O . THR A 1 115 ? -12.301 3.505 -5.827 1.00 98.38 115 THR A O 1
ATOM 939 N N . ASP A 1 116 ? -12.569 5.712 -6.144 1.00 98.19 116 ASP A N 1
ATOM 940 C CA . ASP A 1 116 ? -11.251 5.929 -6.754 1.00 98.19 116 ASP A CA 1
ATOM 941 C C . ASP A 1 116 ? -10.171 5.959 -5.668 1.00 98.19 116 ASP A C 1
ATOM 943 O O . ASP A 1 116 ? -10.283 6.702 -4.683 1.00 98.19 116 ASP A O 1
ATOM 947 N N . PHE A 1 117 ? -9.114 5.164 -5.818 1.00 98.56 117 PHE A N 1
ATOM 948 C CA . PHE A 1 117 ? -8.148 4.958 -4.747 1.00 98.56 117 PHE A CA 1
ATOM 949 C C . PHE A 1 117 ? -7.015 5.981 -4.752 1.00 98.56 117 PHE A C 1
ATOM 951 O O . PHE A 1 117 ? -6.411 6.315 -5.768 1.00 98.56 117 PHE A O 1
ATOM 958 N N . ASN A 1 118 ? -6.657 6.423 -3.553 1.00 98.31 118 ASN A N 1
ATOM 959 C CA . ASN A 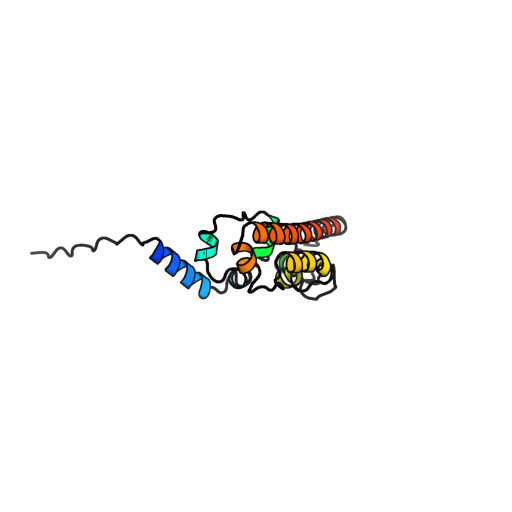1 118 ? -5.443 7.168 -3.270 1.00 98.31 118 ASN A CA 1
ATOM 960 C C . ASN A 1 118 ? -4.928 6.812 -1.869 1.00 98.31 118 ASN A C 1
ATOM 962 O O . ASN A 1 118 ? -5.574 6.097 -1.097 1.00 98.31 118 ASN A O 1
ATOM 966 N N . ALA A 1 119 ? -3.760 7.345 -1.515 1.00 97.88 119 ALA A N 1
ATOM 967 C CA . ALA A 1 119 ? -3.130 7.041 -0.237 1.00 97.88 119 ALA A CA 1
ATOM 968 C C . ALA A 1 119 ? -3.988 7.445 0.980 1.00 97.88 119 ALA A C 1
ATOM 970 O O . ALA A 1 119 ? -3.921 6.791 2.014 1.00 97.88 119 ALA A O 1
ATOM 971 N N . GLY A 1 120 ? -4.822 8.482 0.868 1.00 97.56 120 GLY A N 1
ATOM 972 C CA . GLY A 1 120 ? -5.654 8.960 1.973 1.00 97.56 120 GLY A CA 1
ATOM 973 C C . GLY A 1 120 ? -6.928 8.147 2.212 1.00 97.56 120 GLY A C 1
ATOM 974 O O . GLY A 1 120 ? -7.475 8.212 3.312 1.00 97.56 120 GLY A O 1
ATOM 975 N N . ASN A 1 121 ? -7.410 7.390 1.218 1.00 98.25 121 ASN A N 1
ATOM 976 C CA . ASN A 1 121 ? -8.680 6.668 1.326 1.00 98.25 121 ASN A CA 1
ATOM 977 C C . ASN A 1 121 ? -8.560 5.141 1.271 1.00 98.25 121 ASN A C 1
ATOM 979 O O . ASN A 1 121 ? -9.454 4.483 1.790 1.00 98.25 121 ASN A O 1
ATOM 983 N N . LEU A 1 122 ? -7.472 4.565 0.739 1.00 98.56 122 LEU A N 1
ATOM 984 C CA . LEU A 1 122 ? -7.382 3.117 0.507 1.00 98.56 122 LEU A CA 1
ATOM 985 C C . LEU A 1 122 ? -7.723 2.307 1.766 1.00 98.56 122 LEU A C 1
ATOM 987 O O . LEU A 1 122 ? -8.617 1.465 1.745 1.00 98.56 122 LEU A O 1
ATOM 991 N N . VAL A 1 123 ? -7.053 2.593 2.886 1.00 98.31 123 VAL A N 1
ATOM 992 C CA . VAL A 1 123 ? -7.300 1.862 4.137 1.00 98.31 123 VAL A CA 1
ATOM 993 C C . VAL A 1 123 ? -8.646 2.229 4.756 1.00 98.31 123 VAL A C 1
ATOM 995 O O . VAL A 1 123 ? -9.290 1.363 5.341 1.00 98.31 123 VAL A O 1
ATOM 998 N N . GLN A 1 124 ? -9.123 3.468 4.615 1.00 98.06 124 GLN A N 1
ATOM 999 C CA . GLN A 1 124 ? -10.473 3.812 5.076 1.00 98.06 124 GLN A CA 1
ATOM 1000 C C . GLN A 1 124 ? -11.528 2.966 4.356 1.00 98.06 124 GLN A C 1
ATOM 1002 O O . GLN A 1 124 ? -12.411 2.411 5.009 1.00 98.06 124 GLN A O 1
ATOM 1007 N N . THR A 1 125 ? -11.387 2.792 3.040 1.00 98.56 125 THR A N 1
ATOM 1008 C CA . THR A 1 125 ? -12.253 1.925 2.241 1.00 98.56 125 THR A CA 1
ATOM 1009 C C . THR A 1 125 ? -12.135 0.471 2.684 1.00 98.56 125 THR A C 1
ATOM 1011 O O . THR A 1 125 ? -13.164 -0.175 2.875 1.00 98.56 125 THR A O 1
ATOM 1014 N N . MET A 1 126 ? -10.914 -0.028 2.926 1.00 98.50 126 MET A N 1
ATOM 1015 C CA . MET A 1 126 ? -10.691 -1.383 3.454 1.00 98.50 126 MET A CA 1
ATOM 1016 C C . MET A 1 126 ? -11.395 -1.610 4.796 1.00 98.50 126 MET A C 1
ATOM 1018 O O . MET A 1 126 ? -11.968 -2.670 5.008 1.00 98.50 126 MET A O 1
ATOM 1022 N N . LEU A 1 127 ? -11.350 -0.636 5.707 1.00 98.25 127 LEU A N 1
ATOM 1023 C CA . LEU A 1 127 ? -11.929 -0.757 7.049 1.00 98.25 127 LEU A CA 1
ATOM 1024 C C . LEU A 1 127 ? -13.460 -0.625 7.070 1.00 98.25 127 LEU A C 1
ATOM 1026 O O . LEU A 1 127 ? -14.084 -0.963 8.078 1.00 98.25 127 LEU A O 1
ATOM 1030 N N . ALA A 1 128 ? -14.071 -0.124 5.993 1.00 97.94 128 ALA A N 1
ATOM 1031 C CA . ALA A 1 128 ? -15.511 0.113 5.928 1.00 97.94 128 ALA A CA 1
ATOM 1032 C C . ALA A 1 128 ? -16.332 -1.188 5.917 1.00 97.94 128 ALA A C 1
ATOM 1034 O O . ALA A 1 128 ? -17.444 -1.219 6.448 1.00 97.94 128 ALA A O 1
ATOM 1035 N N . SER A 1 129 ? -15.805 -2.270 5.338 1.00 98.25 129 SER A N 1
ATOM 1036 C CA . SER A 1 129 ? -16.473 -3.572 5.319 1.00 98.25 129 SER A CA 1
ATOM 1037 C C . SER A 1 129 ? -15.484 -4.709 5.060 1.00 98.25 129 SER A C 1
ATOM 1039 O O . SER A 1 129 ? -14.449 -4.529 4.418 1.00 98.25 129 SER A O 1
ATOM 1041 N N . LYS A 1 130 ? -15.843 -5.924 5.496 1.00 98.44 130 LYS A N 1
ATOM 1042 C CA . LYS A 1 130 ? -15.070 -7.131 5.167 1.00 98.44 130 LYS A CA 1
ATOM 1043 C C . LYS A 1 130 ? -14.961 -7.338 3.651 1.00 98.44 130 LYS A C 1
ATOM 1045 O O . LYS A 1 130 ? -13.916 -7.756 3.175 1.00 98.44 130 LYS A O 1
ATOM 1050 N N . GLU A 1 131 ? -16.023 -7.036 2.911 1.00 98.62 131 GLU A N 1
ATOM 1051 C CA . GLU A 1 131 ? -16.051 -7.155 1.451 1.00 98.62 131 GLU A CA 1
ATOM 1052 C C . GLU A 1 131 ? -15.051 -6.203 0.784 1.00 98.62 131 GLU A C 1
ATOM 1054 O O . GLU A 1 131 ? -14.241 -6.642 -0.028 1.00 98.62 131 GLU A O 1
ATOM 1059 N N . ASN A 1 132 ? -15.023 -4.931 1.195 1.00 98.62 132 ASN A N 1
ATOM 1060 C CA . ASN A 1 132 ? -14.049 -3.965 0.689 1.00 98.62 132 ASN A CA 1
ATOM 1061 C C . ASN A 1 132 ? -12.619 -4.384 1.028 1.00 98.62 132 ASN A C 1
ATOM 1063 O O . ASN A 1 132 ? -11.726 -4.261 0.188 1.00 98.62 132 ASN A O 1
ATOM 1067 N N . TRP A 1 133 ? -12.399 -4.886 2.248 1.00 98.69 133 TRP A N 1
ATOM 1068 C CA . TRP A 1 133 ? -11.106 -5.439 2.628 1.00 98.69 133 TRP A CA 1
ATOM 1069 C C . TRP A 1 133 ? -10.685 -6.559 1.681 1.00 98.69 133 TRP A C 1
ATOM 1071 O O . TRP A 1 133 ? -9.569 -6.520 1.173 1.00 98.69 133 TRP A O 1
ATOM 1081 N N . ASP A 1 134 ? -11.555 -7.542 1.440 1.00 98.62 134 ASP A N 1
ATOM 1082 C CA . ASP A 1 134 ? -11.246 -8.704 0.604 1.00 98.62 134 ASP A CA 1
ATOM 1083 C C . ASP A 1 134 ?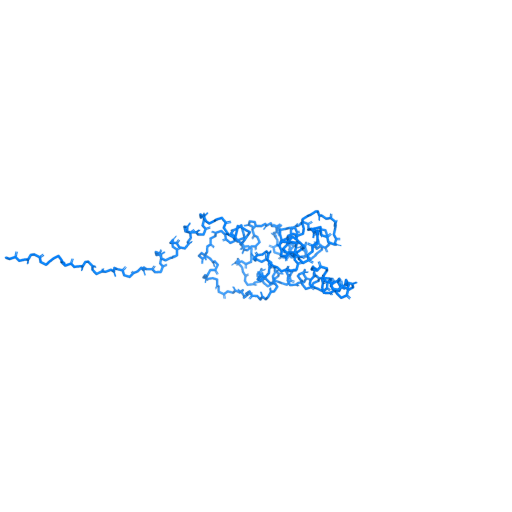 -10.933 -8.280 -0.845 1.00 98.62 134 ASP A C 1
ATOM 1085 O O . ASP A 1 134 ? -9.912 -8.697 -1.394 1.00 98.62 134 ASP A O 1
ATOM 1089 N N . ILE A 1 135 ? -11.726 -7.367 -1.421 1.00 98.81 135 ILE A N 1
ATOM 1090 C CA . ILE A 1 135 ? -11.505 -6.810 -2.769 1.00 98.81 135 ILE A CA 1
ATOM 1091 C C . ILE A 1 135 ? -10.135 -6.126 -2.874 1.00 98.81 135 ILE A C 1
ATOM 1093 O O . ILE A 1 135 ? -9.347 -6.408 -3.783 1.00 98.81 135 ILE A O 1
ATOM 1097 N N . ILE A 1 136 ? -9.832 -5.220 -1.942 1.00 98.75 136 ILE A N 1
ATOM 1098 C CA . ILE A 1 136 ? -8.585 -4.449 -1.970 1.00 98.75 136 ILE A CA 1
ATOM 1099 C C . ILE A 1 136 ? -7.388 -5.353 -1.654 1.00 98.75 136 ILE A C 1
ATOM 1101 O O . ILE A 1 136 ? -6.333 -5.222 -2.277 1.00 98.75 136 ILE A O 1
ATOM 1105 N N . ALA A 1 137 ? -7.540 -6.305 -0.733 1.00 98.62 137 ALA A N 1
ATOM 1106 C CA . ALA A 1 137 ? -6.515 -7.292 -0.422 1.00 98.62 137 ALA A CA 1
ATOM 1107 C C . ALA A 1 137 ? -6.156 -8.132 -1.655 1.00 98.62 137 ALA A C 1
ATOM 1109 O O . ALA A 1 137 ? -4.973 -8.311 -1.943 1.00 98.62 137 ALA A O 1
ATOM 1110 N N . ASP A 1 138 ? -7.143 -8.594 -2.422 1.00 98.69 138 ASP A N 1
ATOM 1111 C CA . ASP A 1 138 ? -6.907 -9.369 -3.642 1.00 98.69 138 ASP A CA 1
ATOM 1112 C C . ASP A 1 138 ? -6.231 -8.543 -4.741 1.00 98.69 138 ASP A C 1
ATOM 1114 O O . ASP A 1 138 ? -5.304 -9.031 -5.402 1.00 98.69 138 ASP A O 1
ATOM 1118 N N . MET A 1 139 ? -6.608 -7.268 -4.885 1.00 98.69 139 MET A N 1
ATOM 1119 C CA . MET A 1 139 ? -5.901 -6.326 -5.755 1.00 98.69 139 MET A CA 1
ATOM 1120 C C . MET A 1 139 ? -4.423 -6.204 -5.355 1.00 98.69 139 MET A C 1
ATOM 1122 O O . MET A 1 139 ? -3.538 -6.417 -6.190 1.00 98.69 139 MET A O 1
ATOM 1126 N N . VAL A 1 140 ? -4.148 -5.900 -4.081 1.00 98.69 140 VAL A N 1
ATOM 1127 C CA . VAL A 1 140 ? -2.785 -5.711 -3.560 1.00 98.69 140 VAL A CA 1
ATOM 1128 C C . VAL A 1 140 ? -1.959 -6.984 -3.723 1.00 98.69 140 VAL A C 1
ATOM 1130 O O . VAL A 1 140 ? -0.850 -6.926 -4.253 1.00 98.69 140 VAL A O 1
ATOM 1133 N N . ARG A 1 141 ? -2.498 -8.152 -3.355 1.00 98.56 141 ARG A N 1
ATOM 1134 C CA . ARG A 1 141 ? -1.833 -9.453 -3.550 1.00 98.56 141 ARG A CA 1
ATOM 1135 C C . ARG A 1 141 ? -1.491 -9.696 -5.011 1.00 98.56 141 ARG A C 1
ATOM 1137 O O . ARG A 1 141 ? -0.371 -10.096 -5.322 1.00 98.56 141 ARG A O 1
ATOM 1144 N N . GLY A 1 142 ? -2.437 -9.451 -5.917 1.00 98.38 142 GLY A N 1
ATOM 1145 C CA . GLY A 1 142 ? -2.237 -9.653 -7.349 1.00 98.38 142 GLY A CA 1
ATOM 1146 C C . GLY A 1 142 ? -1.112 -8.784 -7.915 1.00 98.38 142 GLY A C 1
ATOM 1147 O O . GLY A 1 142 ? -0.291 -9.274 -8.696 1.00 98.38 142 GLY A O 1
ATOM 1148 N N . ILE A 1 143 ? -1.054 -7.517 -7.502 1.00 98.38 143 ILE A N 1
ATOM 1149 C CA . ILE A 1 143 ? 0.003 -6.575 -7.894 1.00 98.38 143 ILE A CA 1
ATOM 1150 C C . ILE A 1 143 ? 1.351 -7.011 -7.309 1.00 98.38 143 ILE A C 1
ATOM 1152 O O . ILE A 1 143 ? 2.312 -7.232 -8.049 1.00 98.38 143 ILE A O 1
ATOM 1156 N N . MET A 1 144 ? 1.416 -7.211 -5.992 1.00 98.12 144 MET A N 1
ATOM 1157 C CA . MET A 1 144 ? 2.664 -7.509 -5.287 1.00 98.12 144 MET A CA 1
ATOM 1158 C C . MET A 1 144 ? 3.267 -8.852 -5.703 1.00 98.12 144 MET A C 1
ATOM 1160 O O . MET A 1 144 ? 4.474 -8.935 -5.920 1.00 98.12 144 MET A O 1
ATOM 1164 N N . LYS A 1 145 ? 2.441 -9.884 -5.914 1.00 97.69 145 LYS A N 1
ATOM 1165 C CA . LYS A 1 145 ? 2.897 -11.184 -6.427 1.00 97.69 145 LYS A CA 1
ATOM 1166 C C . LYS A 1 145 ? 3.498 -11.069 -7.831 1.00 97.69 145 LYS A C 1
ATOM 1168 O O . LYS A 1 145 ? 4.494 -11.730 -8.132 1.00 97.69 145 LYS A O 1
ATOM 1173 N N . SER A 1 146 ? 2.917 -10.223 -8.684 1.00 97.00 146 SER A N 1
ATOM 1174 C CA . SER A 1 146 ? 3.436 -9.973 -10.035 1.00 97.00 146 SER A CA 1
ATOM 1175 C C . SER A 1 146 ? 4.781 -9.239 -9.983 1.00 97.00 146 SER A C 1
ATOM 1177 O O . SER A 1 146 ? 5.729 -9.665 -10.643 1.00 97.00 146 SER A O 1
ATOM 1179 N N . LYS A 1 147 ? 4.906 -8.203 -9.137 1.00 95.50 147 LYS A N 1
ATOM 1180 C CA . LYS A 1 147 ? 6.183 -7.504 -8.891 1.00 95.50 147 LYS A CA 1
ATOM 1181 C C . LYS A 1 147 ? 7.268 -8.431 -8.362 1.00 95.50 147 LYS A C 1
ATOM 1183 O O . LYS A 1 147 ? 8.369 -8.442 -8.898 1.00 95.50 147 LYS A O 1
ATOM 1188 N N . GLU A 1 148 ? 6.961 -9.209 -7.331 1.00 95.25 148 GLU A N 1
ATOM 1189 C CA . GLU A 1 148 ? 7.909 -10.137 -6.710 1.00 95.25 148 GLU A CA 1
ATOM 1190 C C . GLU A 1 148 ? 8.409 -11.191 -7.709 1.00 95.25 148 GLU A C 1
ATOM 1192 O O . GLU A 1 148 ? 9.594 -11.512 -7.747 1.00 95.25 148 GLU A O 1
ATOM 1197 N N . THR A 1 149 ? 7.523 -11.704 -8.566 1.00 95.31 149 THR A N 1
ATOM 1198 C CA . THR A 1 149 ? 7.915 -12.655 -9.616 1.00 95.31 149 THR A CA 1
ATOM 1199 C C . THR A 1 149 ? 8.916 -12.029 -10.589 1.00 95.31 149 THR A C 1
ATOM 1201 O O . THR A 1 149 ? 9.914 -12.659 -10.938 1.00 95.31 149 THR A O 1
ATOM 1204 N N . GLU A 1 150 ? 8.683 -10.782 -11.003 1.00 93.00 150 GLU A N 1
ATOM 1205 C CA . GLU A 1 150 ? 9.583 -10.072 -11.916 1.00 93.00 150 GLU A CA 1
ATOM 1206 C C . GLU A 1 150 ? 10.921 -9.708 -11.257 1.00 93.00 150 GLU A C 1
ATOM 1208 O O . GLU A 1 150 ? 11.973 -9.836 -11.882 1.00 93.00 150 GLU A O 1
ATOM 1213 N N . GLU A 1 151 ? 10.904 -9.308 -9.987 1.00 91.94 151 GLU A N 1
ATOM 1214 C CA . GLU A 1 151 ? 12.112 -9.053 -9.201 1.00 91.94 151 GLU A CA 1
ATOM 1215 C C . GLU A 1 151 ? 12.983 -10.308 -9.087 1.00 91.94 151 GLU A C 1
ATOM 1217 O O . GLU A 1 151 ? 14.165 -10.264 -9.438 1.00 91.94 151 GLU A O 1
ATOM 1222 N N . ARG A 1 152 ? 12.392 -11.450 -8.713 1.00 91.31 152 ARG A N 1
ATOM 1223 C CA . ARG A 1 152 ? 13.088 -12.745 -8.668 1.00 91.31 152 ARG A CA 1
ATOM 1224 C C . ARG A 1 152 ? 13.639 -13.147 -10.035 1.00 91.31 152 ARG A C 1
ATOM 1226 O O . ARG A 1 152 ? 14.782 -13.592 -10.128 1.00 91.31 152 ARG A O 1
ATOM 1233 N N . ARG A 1 153 ? 12.860 -12.960 -11.110 1.00 91.62 153 ARG A N 1
ATOM 1234 C CA . ARG A 1 153 ? 13.306 -13.239 -12.485 1.00 91.62 153 ARG A CA 1
ATOM 1235 C C . ARG A 1 153 ? 14.530 -12.400 -12.852 1.00 91.62 153 ARG A C 1
ATOM 1237 O O . ARG A 1 153 ? 15.461 -12.920 -13.454 1.00 91.62 153 ARG A O 1
ATOM 1244 N N . ARG A 1 154 ? 14.545 -11.115 -12.492 1.00 86.12 154 ARG A N 1
ATOM 1245 C CA . ARG A 1 154 ? 15.671 -10.212 -12.775 1.00 86.12 154 ARG A CA 1
ATOM 1246 C C . ARG A 1 154 ? 16.901 -10.533 -11.944 1.00 86.12 154 ARG A C 1
ATOM 1248 O O . ARG A 1 154 ? 17.994 -10.528 -12.496 1.00 86.12 154 ARG A O 1
ATOM 1255 N N . GLN A 1 155 ? 16.734 -10.857 -10.665 1.00 83.50 155 GLN A N 1
ATOM 1256 C CA . GLN A 1 155 ? 17.845 -11.303 -9.821 1.00 83.50 155 GLN A CA 1
ATOM 1257 C C . GLN A 1 155 ? 18.493 -12.578 -10.361 1.00 83.50 155 GLN A C 1
ATOM 1259 O O . GLN A 1 155 ? 19.709 -12.676 -10.357 1.00 83.50 155 GLN A O 1
ATOM 1264 N N . ALA A 1 156 ? 17.709 -13.510 -10.904 1.00 86.00 156 ALA A N 1
ATOM 1265 C CA . ALA A 1 156 ? 18.253 -14.710 -11.538 1.00 86.00 156 ALA A CA 1
ATOM 1266 C C . ALA A 1 156 ? 19.036 -14.431 -12.840 1.00 86.00 156 ALA A C 1
ATOM 1268 O O . ALA A 1 156 ? 19.828 -15.268 -13.264 1.00 86.00 156 ALA A O 1
ATOM 1269 N N . LEU A 1 157 ? 18.804 -13.286 -13.495 1.00 80.25 157 LEU A N 1
ATOM 1270 C CA . LEU A 1 157 ? 19.469 -12.892 -14.746 1.00 80.25 157 LEU A CA 1
ATOM 1271 C C . LEU A 1 157 ? 20.694 -11.995 -14.532 1.00 80.25 157 LEU A C 1
ATOM 1273 O O . LEU A 1 157 ? 21.501 -11.844 -15.449 1.00 80.25 157 LEU A O 1
ATOM 1277 N N . LEU A 1 158 ? 20.827 -11.382 -13.357 1.00 65.75 158 LEU A N 1
ATOM 1278 C CA . LEU A 1 158 ? 22.001 -10.606 -12.982 1.00 65.75 158 LEU A CA 1
ATOM 1279 C C . LEU A 1 158 ? 22.981 -11.554 -12.268 1.00 65.75 158 LEU A C 1
ATOM 1281 O O . LEU A 1 158 ? 22.650 -12.018 -11.179 1.00 65.75 158 LEU A O 1
ATOM 1285 N N . PRO A 1 159 ? 24.164 -11.873 -12.835 1.00 51.66 159 PRO A N 1
ATOM 1286 C CA . PRO A 1 159 ? 25.208 -12.526 -12.050 1.00 51.66 159 PRO A CA 1
ATOM 1287 C C . PRO A 1 159 ? 25.556 -11.607 -10.871 1.00 51.66 159 PRO A C 1
ATOM 1289 O O . PRO A 1 159 ? 25.449 -10.390 -11.022 1.00 51.66 159 PRO A O 1
ATOM 1292 N N . ASP A 1 160 ? 25.887 -12.212 -9.726 1.00 55.22 160 ASP A N 1
ATOM 1293 C CA . ASP A 1 160 ? 25.993 -11.638 -8.374 1.00 55.22 160 ASP A CA 1
ATOM 1294 C C . ASP A 1 160 ? 26.246 -10.119 -8.257 1.00 55.22 160 ASP A C 1
ATOM 1296 O O . ASP A 1 160 ? 26.995 -9.532 -9.045 1.00 55.22 160 ASP A O 1
ATOM 1300 N N . PRO A 1 161 ? 25.698 -9.460 -7.214 1.00 50.31 161 PRO A N 1
ATOM 1301 C CA . PRO A 1 161 ? 26.007 -8.062 -6.956 1.00 50.31 161 PRO A CA 1
ATOM 1302 C C . PRO A 1 161 ? 27.526 -7.888 -6.871 1.00 50.31 161 PRO A C 1
ATOM 1304 O O . PRO A 1 161 ? 28.189 -8.537 -6.065 1.00 50.31 161 PRO A O 1
ATOM 1307 N N . ILE A 1 162 ? 28.069 -7.002 -7.712 1.00 47.09 162 ILE A N 1
ATOM 1308 C CA . ILE A 1 162 ? 29.413 -6.451 -7.531 1.00 47.09 162 ILE A CA 1
ATOM 1309 C C . ILE A 1 162 ? 29.356 -5.674 -6.211 1.00 47.09 162 ILE A C 1
ATOM 1311 O O . ILE A 1 162 ? 28.921 -4.519 -6.198 1.00 47.09 162 ILE A O 1
ATOM 1315 N N . ILE A 1 163 ? 29.677 -6.360 -5.112 1.00 44.28 163 ILE A N 1
ATOM 1316 C CA . ILE A 1 163 ? 30.069 -5.750 -3.840 1.00 44.28 163 ILE A CA 1
ATOM 1317 C C . ILE A 1 163 ? 31.475 -5.186 -4.029 1.00 44.28 163 ILE A C 1
ATOM 1319 O O . ILE A 1 163 ? 32.323 -5.917 -4.592 1.00 44.28 163 ILE A O 1
#

Radius of gyration: 21.03 Å; chains: 1; bounding box: 47×29×80 Å

pLDDT: mean 91.3, std 13.88, range [41.09, 98.81]

Foldseek 3Di:
DDDPPPDDPPPPDDPVNVQVVVLVCLQPDPPQVLLCLQPVRCVLVVPFPAADQDPLNCCLNSQADLQLQNCVVVVNDPFRADPQARRRHRTSQCLQQNRPNLVVLQVVLCVVLVHRDHSNCQVVSLRPDNVNVVSSVVSSCVSSVVSVVVSVVVVVVDPDPPD